Protein AF-A0A6A3ARK0-F1 (afdb_monomer)

InterPro domains:
  IPR027267 AH/BAR domain superfamily [G3DSA:1.20.1270.60] (6-102)
  IPR027267 AH/BAR domain superfamily [SSF103657] (7-99)
  IPR045258 ArfGAP ACAP1/2/3-like [PTHR23180] (6-98)

Structure (mmCIF, N/CA/C/O backbone):
data_AF-A0A6A3ARK0-F1
#
_entry.id   AF-A0A6A3ARK0-F1
#
loop_
_atom_site.group_PDB
_atom_site.id
_atom_site.type_symbol
_atom_site.label_atom_id
_atom_site.label_alt_id
_atom_site.label_comp_id
_atom_site.label_asym_id
_atom_site.label_entity_id
_atom_site.label_seq_id
_atom_site.pdbx_PDB_ins_code
_atom_site.Cartn_x
_atom_site.Cartn_y
_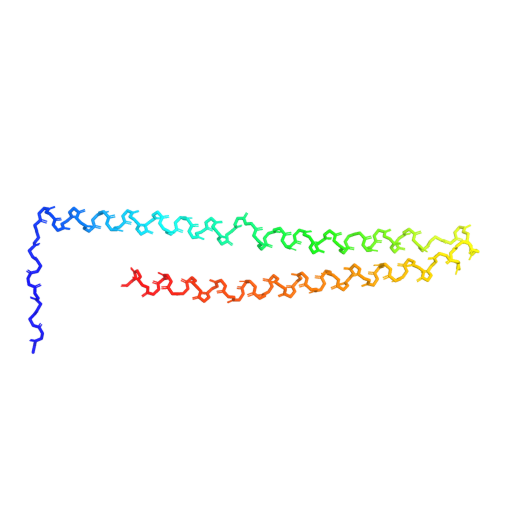atom_site.Cartn_z
_atom_site.occupancy
_atom_site.B_iso_or_equiv
_atom_site.auth_seq_id
_atom_site.auth_comp_id
_atom_site.auth_asym_id
_atom_site.auth_atom_id
_atom_site.pdbx_PDB_model_num
ATOM 1 N N . MET A 1 1 ? -29.133 -27.399 41.408 1.00 36.31 1 MET A N 1
ATOM 2 C CA . MET A 1 1 ? -29.665 -26.074 41.032 1.00 36.31 1 MET A CA 1
ATOM 3 C C . MET A 1 1 ? -28.655 -25.029 41.459 1.00 36.31 1 MET A C 1
ATOM 5 O O . MET A 1 1 ? -28.445 -24.890 42.656 1.00 36.31 1 MET A O 1
ATOM 9 N N . ALA A 1 2 ? -27.994 -24.359 40.513 1.00 39.28 2 ALA A N 1
ATOM 10 C CA . ALA A 1 2 ? -27.157 -23.211 40.836 1.00 39.28 2 ALA A CA 1
ATOM 11 C C . ALA A 1 2 ? -28.081 -22.111 41.364 1.00 39.28 2 ALA A C 1
ATOM 13 O O . ALA A 1 2 ? -28.893 -21.561 40.623 1.00 39.28 2 ALA A O 1
ATOM 14 N N . THR A 1 3 ? -28.034 -21.881 42.672 1.00 40.41 3 THR A N 1
ATOM 15 C CA . THR A 1 3 ? -28.641 -20.723 43.318 1.00 40.41 3 THR A CA 1
ATOM 16 C C . THR A 1 3 ? -28.114 -19.489 42.610 1.00 40.41 3 THR A C 1
ATOM 18 O O . THR A 1 3 ? -26.939 -19.156 42.750 1.00 40.41 3 THR A O 1
ATOM 21 N N . PHE A 1 4 ? -28.978 -18.855 41.816 1.00 43.62 4 PHE A N 1
ATOM 22 C CA . PHE A 1 4 ? -28.769 -17.507 41.316 1.00 43.62 4 PHE A CA 1
ATOM 23 C C . PHE A 1 4 ? -28.494 -16.661 42.557 1.00 43.62 4 PHE A C 1
ATOM 25 O O . PHE A 1 4 ? -29.388 -16.457 43.384 1.00 43.62 4 PHE A O 1
ATOM 32 N N . ILE A 1 5 ? -27.226 -16.299 42.760 1.00 54.62 5 ILE A N 1
ATOM 33 C CA . ILE A 1 5 ? -26.829 -15.365 43.805 1.00 54.62 5 ILE A CA 1
ATOM 34 C C . ILE A 1 5 ? -27.712 -14.153 43.559 1.00 54.62 5 ILE A C 1
ATOM 36 O O . ILE A 1 5 ? -27.704 -13.593 42.466 1.00 54.62 5 ILE A O 1
ATOM 40 N N . LYS A 1 6 ? -28.563 -13.846 44.535 1.00 52.00 6 LYS A N 1
ATOM 41 C CA . LYS A 1 6 ? -29.453 -12.695 44.518 1.00 52.00 6 LYS A CA 1
ATOM 42 C C . LYS A 1 6 ? -28.521 -11.486 44.476 1.00 52.00 6 LYS A C 1
ATOM 44 O O . LYS A 1 6 ? -28.015 -11.079 45.516 1.00 52.00 6 LYS A O 1
ATOM 49 N N . LEU A 1 7 ? -28.167 -11.035 43.270 1.00 58.31 7 LEU A N 1
ATOM 50 C CA . LEU A 1 7 ? -27.398 -9.819 43.076 1.00 58.31 7 LEU A CA 1
ATOM 51 C C . LEU A 1 7 ? -28.231 -8.730 43.735 1.00 58.31 7 LEU A C 1
ATOM 53 O O . LEU A 1 7 ? -29.341 -8.437 43.294 1.00 58.31 7 LEU A O 1
ATOM 57 N N . GLU A 1 8 ? -27.751 -8.244 44.873 1.00 60.69 8 GLU A N 1
ATOM 58 C CA . GLU A 1 8 ? -28.341 -7.102 45.546 1.00 60.69 8 GLU A CA 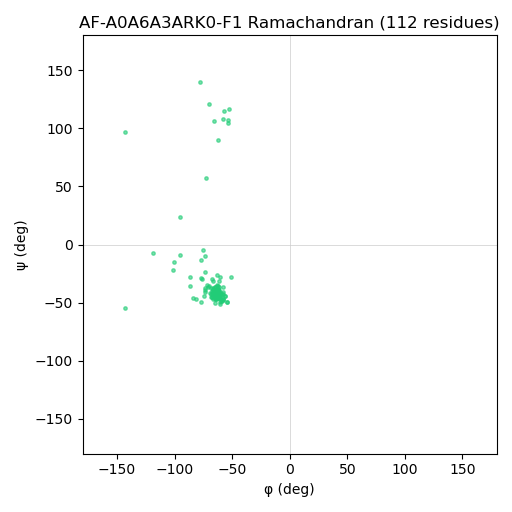1
ATOM 59 C C . GLU A 1 8 ? -28.331 -5.959 44.537 1.00 60.69 8 GLU A C 1
ATOM 61 O O . GLU A 1 8 ? -27.260 -5.516 44.114 1.00 60.69 8 GLU A O 1
ATOM 66 N N . ASP A 1 9 ? -29.520 -5.508 44.140 1.00 66.81 9 ASP A N 1
ATOM 67 C CA . ASP A 1 9 ? -29.725 -4.354 43.265 1.00 66.81 9 ASP A CA 1
ATOM 68 C C . ASP A 1 9 ? -29.433 -3.065 44.053 1.00 66.81 9 ASP A C 1
ATOM 70 O O . ASP A 1 9 ? -30.278 -2.212 44.317 1.00 66.81 9 ASP A O 1
ATOM 74 N N . SER A 1 10 ? -28.210 -3.006 44.570 1.00 78.69 10 SER A N 1
ATOM 75 C CA . SER A 1 10 ? -27.693 -1.929 45.383 1.00 78.69 10 SER A CA 1
ATOM 76 C C . SER A 1 10 ? -27.331 -0.769 44.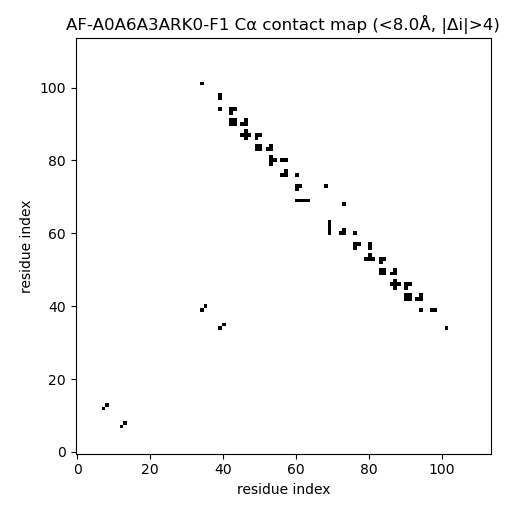462 1.00 78.69 10 SER A C 1
ATOM 78 O O . SER A 1 10 ? -26.687 -0.990 43.430 1.00 78.69 10 SER A O 1
ATOM 80 N N . PRO A 1 11 ? -27.616 0.484 44.856 1.00 78.62 11 PRO A N 1
ATOM 81 C CA . PRO A 1 11 ? -27.160 1.667 44.125 1.00 78.62 11 PRO A CA 1
ATOM 82 C C . PRO A 1 11 ? -25.650 1.654 43.827 1.00 78.62 11 PRO A C 1
ATOM 84 O O . PRO A 1 11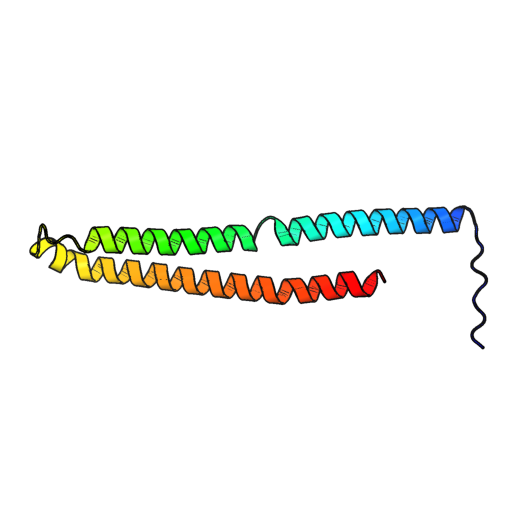 ? -25.189 2.223 42.841 1.00 78.62 11 PRO A O 1
ATOM 87 N N . MET A 1 12 ? -24.860 0.980 44.670 1.00 81.56 12 MET A N 1
ATOM 88 C CA . MET A 1 12 ? -23.422 0.812 44.474 1.00 81.56 12 MET A CA 1
ATOM 89 C C . MET A 1 12 ? -23.090 -0.188 43.357 1.00 81.56 12 MET A C 1
ATOM 91 O O . MET A 1 12 ? -22.164 0.064 42.589 1.00 81.56 12 MET A O 1
ATOM 95 N N . PHE A 1 13 ? -23.847 -1.285 43.244 1.00 83.25 13 PHE A N 1
ATOM 96 C CA . PHE A 1 13 ? -23.683 -2.271 42.174 1.00 83.25 13 PHE A CA 1
ATOM 97 C C . PHE A 1 13 ? -24.056 -1.659 40.820 1.00 83.25 13 PHE A C 1
ATOM 99 O O . PHE A 1 13 ? -23.256 -1.705 39.891 1.00 83.25 13 PHE A O 1
ATOM 106 N N . GLN A 1 14 ? -25.195 -0.966 40.746 1.00 83.00 14 GLN A N 1
ATOM 107 C CA . GLN A 1 14 ? -25.612 -0.242 39.539 1.00 83.00 14 GLN A CA 1
ATOM 108 C C . GLN A 1 14 ? -24.554 0.774 39.090 1.00 83.00 14 GLN A C 1
ATOM 110 O O . GLN A 1 14 ? -24.188 0.820 37.919 1.00 83.00 14 GLN A O 1
ATOM 115 N N . LYS A 1 15 ? -23.980 1.543 40.027 1.00 85.56 15 LYS A N 1
ATOM 116 C CA . LYS A 1 15 ? -22.911 2.501 39.711 1.00 85.56 15 LYS A CA 1
ATOM 117 C C . LYS A 1 15 ? -21.649 1.821 39.168 1.00 85.56 15 LYS A C 1
ATOM 119 O O . LYS A 1 15 ? -21.003 2.372 38.278 1.00 85.56 15 LYS A O 1
ATOM 124 N N . GLN A 1 16 ? -21.283 0.654 39.699 1.00 86.00 16 GLN A N 1
ATOM 125 C CA . GLN A 1 16 ? -20.145 -0.120 39.194 1.00 86.00 16 GLN A CA 1
ATOM 126 C C . GLN A 1 16 ? -20.411 -0.672 37.792 1.00 86.00 16 GLN A C 1
ATOM 128 O O . GLN A 1 16 ? -19.527 -0.577 36.944 1.00 86.00 16 GLN A O 1
ATOM 133 N N . VAL A 1 17 ? -21.622 -1.171 37.532 1.00 87.25 17 VAL A N 1
ATOM 134 C CA . VAL A 1 17 ? -22.038 -1.641 36.202 1.00 87.25 17 VAL A CA 1
ATOM 135 C C . VAL A 1 17 ? -21.978 -0.502 35.184 1.00 87.25 17 VAL A C 1
ATOM 137 O O . VAL A 1 17 ? -21.267 -0.630 34.194 1.00 87.25 17 VAL A O 1
ATOM 140 N N . CYS A 1 18 ? -22.584 0.656 35.466 1.00 87.12 18 CYS A N 1
ATOM 141 C CA . CYS A 1 18 ? -22.525 1.804 34.552 1.00 87.12 18 CYS A CA 1
ATOM 142 C C . CYS A 1 18 ? -21.091 2.314 34.323 1.00 87.12 18 CYS A C 1
ATOM 144 O O . CYS A 1 18 ? -20.738 2.738 33.224 1.00 87.12 18 CYS A O 1
ATOM 146 N N . SER A 1 19 ? -20.237 2.281 35.354 1.00 89.81 19 SER A N 1
ATOM 147 C CA . SER A 1 19 ? -18.822 2.641 35.201 1.00 89.81 19 SER A CA 1
ATOM 148 C C . SER A 1 19 ? -18.083 1.661 34.290 1.00 89.81 19 SER A C 1
ATOM 150 O O . SER A 1 19 ? -17.234 2.085 33.509 1.00 89.81 19 SER A O 1
ATOM 152 N N . LEU A 1 20 ? -18.382 0.365 34.399 1.00 89.81 20 LEU A N 1
ATOM 153 C CA . LEU A 1 20 ? -17.780 -0.674 33.571 1.00 89.81 20 LEU A CA 1
ATOM 154 C C . LEU A 1 20 ? -18.249 -0.567 32.116 1.00 89.81 20 LEU A C 1
ATOM 156 O O . LEU A 1 20 ? -17.420 -0.657 31.215 1.00 89.81 20 LEU A O 1
ATOM 160 N N . GLU A 1 21 ? -19.537 -0.305 31.892 1.00 90.75 21 GLU A N 1
ATOM 161 C CA . GLU A 1 21 ? -20.103 -0.036 30.564 1.00 90.75 21 GLU A CA 1
ATOM 162 C C . GLU A 1 21 ? -19.408 1.158 29.902 1.00 90.75 21 GLU A C 1
ATOM 164 O O . GLU A 1 21 ? -18.914 1.047 28.782 1.00 90.75 21 GLU A O 1
ATOM 169 N N . SER A 1 22 ? -19.251 2.270 30.630 1.00 91.50 22 SER A N 1
ATOM 170 C CA . SER A 1 22 ? -18.551 3.450 30.112 1.00 91.50 22 SER A CA 1
ATOM 171 C C . SER A 1 22 ? -17.090 3.157 29.754 1.00 91.50 22 SER A C 1
ATOM 173 O O . SER A 1 22 ? -16.594 3.665 28.748 1.00 91.50 22 SER A O 1
ATOM 175 N N . MET A 1 23 ? -16.390 2.348 30.556 1.00 91.06 23 MET A N 1
ATOM 176 C CA . MET A 1 23 ? -15.016 1.933 30.256 1.00 91.06 23 MET A CA 1
ATOM 177 C C . MET A 1 23 ? -14.950 1.000 29.042 1.00 91.06 23 MET A C 1
ATOM 179 O O . MET A 1 23 ? -14.011 1.092 28.250 1.00 91.06 23 MET A O 1
ATOM 183 N N . ALA A 1 24 ? -15.931 0.110 28.882 1.00 89.25 24 ALA A N 1
ATOM 184 C CA . ALA A 1 24 ? -16.025 -0.788 27.737 1.00 89.25 24 ALA A CA 1
ATOM 185 C C . ALA A 1 24 ? -16.286 -0.013 26.435 1.00 89.25 24 ALA A C 1
ATOM 187 O O . ALA A 1 24 ? -15.633 -0.283 25.424 1.00 89.25 24 ALA A O 1
ATOM 188 N N . ASP A 1 25 ? -17.159 0.995 26.469 1.00 89.94 25 ASP A N 1
ATOM 189 C CA . ASP A 1 25 ? -17.426 1.874 25.328 1.00 89.94 25 ASP A CA 1
ATOM 190 C C . ASP A 1 25 ? 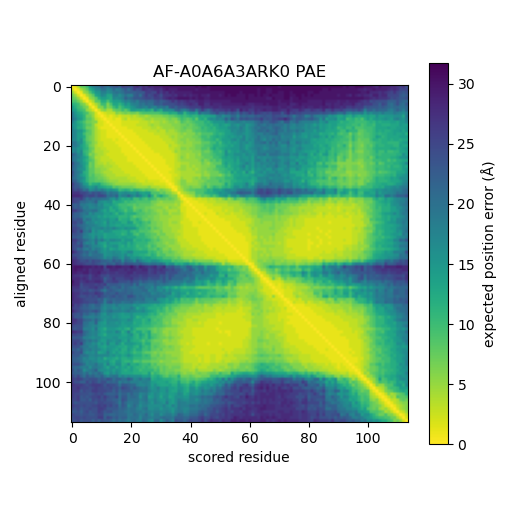-16.209 2.727 24.951 1.00 89.94 25 ASP A C 1
ATOM 192 O O . ASP A 1 25 ? -15.863 2.840 23.768 1.00 89.94 25 ASP A O 1
ATOM 196 N N . GLU A 1 26 ? -15.498 3.280 25.939 1.00 91.81 26 GLU A N 1
ATOM 197 C CA . GLU A 1 26 ? -14.251 4.009 25.691 1.00 91.81 26 GLU A CA 1
ATOM 198 C C . GLU A 1 26 ? -13.188 3.092 25.067 1.00 91.81 26 GLU A C 1
ATOM 200 O O . GLU A 1 26 ? -12.554 3.448 24.067 1.00 91.81 26 GLU A O 1
ATOM 205 N N . LEU A 1 27 ? -13.018 1.882 25.609 1.00 87.69 27 LEU A N 1
ATOM 206 C CA . LEU A 1 27 ? -12.086 0.891 25.076 1.00 87.69 27 LEU A CA 1
ATOM 207 C C . LEU A 1 27 ? -12.447 0.509 23.638 1.00 87.69 27 LEU A C 1
ATOM 209 O O . LEU A 1 27 ? -11.572 0.490 22.772 1.00 87.69 27 LEU A O 1
ATOM 213 N N . LYS A 1 28 ? -13.732 0.271 23.358 1.00 86.12 28 LYS A N 1
ATOM 214 C CA . LYS A 1 28 ? -14.239 -0.026 22.014 1.00 86.12 28 LYS A CA 1
ATOM 215 C C . LYS A 1 28 ? -13.911 1.097 21.033 1.00 86.12 28 LYS A C 1
ATOM 217 O O . LYS A 1 28 ? -13.391 0.812 19.954 1.00 86.12 28 LYS A O 1
ATOM 222 N N . SER A 1 29 ? -14.153 2.351 21.412 1.00 85.12 29 SER A N 1
ATOM 223 C CA . SER A 1 29 ? -13.825 3.527 20.594 1.00 85.12 29 SER A CA 1
ATOM 224 C C . SER A 1 29 ? -12.323 3.610 20.292 1.00 85.12 29 SER A C 1
ATOM 226 O O . SER A 1 29 ? -11.908 3.738 19.136 1.00 85.12 29 SER A O 1
ATOM 228 N N . ARG A 1 30 ? -11.477 3.422 21.312 1.00 85.44 30 ARG A N 1
ATOM 229 C CA . ARG A 1 30 ? -10.015 3.420 21.153 1.00 85.44 30 ARG A CA 1
ATOM 230 C C . ARG A 1 30 ? -9.529 2.282 20.258 1.00 85.44 30 ARG A C 1
ATOM 232 O O . ARG A 1 30 ? -8.674 2.504 19.401 1.00 85.44 30 ARG A O 1
ATOM 239 N N . CYS A 1 31 ? -10.080 1.079 20.417 1.00 80.69 31 CYS A N 1
ATOM 240 C CA . CYS A 1 31 ? -9.782 -0.060 19.552 1.00 80.69 31 CYS A CA 1
ATOM 241 C C . CYS A 1 31 ? -10.212 0.206 18.105 1.00 80.69 31 CYS A C 1
ATOM 243 O O . CYS A 1 31 ? -9.451 -0.092 17.188 1.00 80.69 31 CYS A O 1
ATOM 245 N N . GLN A 1 32 ? -11.383 0.809 17.884 1.00 74.19 32 GLN A N 1
ATOM 246 C CA . GLN A 1 32 ? -11.842 1.189 16.547 1.00 74.19 32 GLN A CA 1
ATOM 247 C C . GLN A 1 32 ? -10.882 2.180 15.883 1.00 74.19 32 GLN A C 1
ATOM 249 O O . GLN A 1 32 ? -10.406 1.899 14.782 1.00 74.19 32 GLN A O 1
ATOM 254 N N . MET A 1 33 ? -10.501 3.258 16.575 1.00 76.12 33 MET A N 1
ATOM 255 C CA . MET A 1 33 ? -9.495 4.206 16.079 1.00 76.12 33 MET A CA 1
ATOM 256 C C . MET A 1 33 ? -8.163 3.529 15.739 1.00 76.12 33 MET A C 1
ATOM 258 O O . MET A 1 33 ? -7.601 3.786 14.676 1.00 76.12 33 MET A O 1
ATOM 262 N N . LEU A 1 34 ? -7.673 2.631 16.600 1.00 72.81 34 LEU A N 1
ATOM 263 C CA . LEU A 1 34 ? -6.445 1.866 16.349 1.00 72.81 34 LEU A CA 1
ATOM 264 C C . LEU A 1 34 ? -6.560 0.967 15.110 1.00 72.81 34 LEU A C 1
ATOM 266 O O . LEU A 1 34 ? -5.610 0.853 14.342 1.00 72.81 34 LEU A O 1
ATOM 270 N N . THR A 1 35 ? -7.719 0.339 14.902 1.00 68.38 35 THR A N 1
ATOM 271 C CA . THR A 1 35 ? -7.946 -0.578 13.773 1.00 68.38 35 THR A CA 1
ATOM 272 C C . THR A 1 35 ? -8.165 0.125 12.436 1.00 68.38 35 THR A C 1
ATOM 274 O O . THR A 1 35 ? -7.857 -0.443 11.393 1.00 68.38 35 THR A O 1
ATOM 277 N N . GLN A 1 36 ? -8.715 1.337 12.453 1.00 64.44 36 GLN A N 1
ATOM 278 C CA . GLN A 1 36 ? -9.142 2.052 11.250 1.00 64.44 36 GLN A CA 1
ATOM 279 C C . GLN A 1 36 ? -8.136 3.129 10.818 1.00 64.44 36 GLN A C 1
ATOM 281 O O . GLN A 1 36 ? -8.133 3.543 9.663 1.00 64.44 36 GLN A O 1
ATOM 286 N N . GLY A 1 37 ? -7.302 3.601 11.748 1.00 65.12 37 GLY A N 1
ATOM 287 C CA . GLY A 1 37 ? -6.721 4.934 11.650 1.00 65.12 37 GLY A CA 1
ATOM 288 C C . GLY A 1 37 ? -5.289 5.066 11.147 1.00 65.12 37 GLY A C 1
ATOM 289 O O . GLY A 1 37 ? -4.918 6.190 10.835 1.00 65.12 37 GLY A O 1
ATOM 290 N N . SER A 1 38 ? -4.452 4.025 11.069 1.00 68.81 38 SER A N 1
ATOM 291 C CA . SER A 1 38 ? -3.056 4.296 10.666 1.00 68.81 38 SER A CA 1
ATOM 292 C C . SER A 1 38 ? -2.390 3.256 9.792 1.00 68.81 38 SER A C 1
ATOM 294 O O . SER A 1 38 ? -1.905 3.607 8.725 1.00 68.81 38 SER A O 1
ATOM 296 N N . ILE A 1 39 ? -2.344 1.992 10.196 1.00 74.00 39 ILE A N 1
ATOM 297 C CA . ILE A 1 39 ? -1.402 1.073 9.546 1.00 74.00 39 ILE A CA 1
ATOM 298 C C . ILE A 1 39 ? -1.954 0.545 8.222 1.00 74.00 39 ILE A C 1
ATOM 300 O O . ILE A 1 39 ? -1.250 0.582 7.223 1.00 74.00 39 ILE A O 1
ATOM 304 N N . THR A 1 40 ? -3.207 0.094 8.176 1.00 78.00 40 THR A N 1
ATOM 305 C CA . THR A 1 40 ? -3.803 -0.500 6.965 1.00 78.00 40 THR A CA 1
ATOM 306 C C . THR A 1 40 ? -3.982 0.520 5.843 1.00 78.00 40 THR A C 1
ATOM 308 O O . THR A 1 40 ? -3.596 0.255 4.707 1.00 78.00 40 THR A O 1
ATOM 311 N N . THR A 1 41 ? -4.504 1.704 6.164 1.00 83.00 41 THR A N 1
ATOM 312 C CA . THR A 1 41 ? -4.694 2.796 5.199 1.00 83.00 41 THR A CA 1
ATOM 313 C C . THR A 1 41 ? -3.360 3.312 4.666 1.00 83.00 41 THR A C 1
ATOM 315 O O . THR A 1 41 ? -3.173 3.345 3.453 1.00 83.00 41 THR A O 1
ATOM 318 N N . ALA A 1 42 ? -2.394 3.626 5.541 1.00 85.94 42 ALA A N 1
ATOM 319 C CA . ALA A 1 42 ? -1.084 4.114 5.101 1.00 85.94 42 ALA A CA 1
ATOM 320 C C . ALA A 1 42 ? -0.325 3.067 4.273 1.00 85.94 42 ALA A C 1
ATOM 322 O O . ALA A 1 42 ? 0.381 3.408 3.326 1.00 85.94 42 ALA A O 1
ATOM 323 N N . LEU A 1 43 ? -0.478 1.782 4.601 1.00 86.25 43 LEU A N 1
ATOM 324 C CA . LEU A 1 43 ? 0.150 0.697 3.855 1.00 86.25 43 LEU A CA 1
ATOM 325 C C . LEU A 1 43 ? -0.496 0.498 2.474 1.00 86.25 43 LEU A C 1
ATOM 327 O O . LEU A 1 43 ? 0.220 0.250 1.507 1.00 86.25 43 LEU A O 1
ATOM 331 N N . GLY A 1 44 ? -1.817 0.675 2.365 1.00 87.25 44 GLY A N 1
ATOM 332 C CA . GLY A 1 44 ? -2.532 0.695 1.086 1.00 87.25 44 GLY A CA 1
ATOM 333 C C . GLY A 1 44 ? -2.146 1.886 0.202 1.00 87.25 44 GLY A C 1
ATOM 334 O O . GLY A 1 44 ? -1.912 1.718 -0.994 1.00 87.25 44 GLY A O 1
ATOM 335 N N . GLU A 1 45 ? -2.002 3.078 0.785 1.00 90.38 45 GLU A N 1
ATOM 336 C CA . GLU A 1 45 ? -1.503 4.261 0.072 1.00 90.38 45 GLU A CA 1
ATOM 337 C C . GLU A 1 45 ? -0.056 4.069 -0.401 1.00 90.38 45 GLU A C 1
ATOM 339 O O . GLU A 1 45 ? 0.253 4.359 -1.555 1.00 90.38 45 GLU A O 1
ATOM 344 N N . ALA A 1 46 ? 0.819 3.519 0.447 1.00 90.88 46 ALA A N 1
ATOM 345 C CA . ALA A 1 46 ? 2.207 3.232 0.090 1.00 90.88 46 ALA A CA 1
ATOM 346 C C . ALA A 1 46 ? 2.332 2.155 -1.003 1.00 90.88 46 ALA A C 1
ATOM 348 O O . ALA A 1 46 ? 3.201 2.268 -1.864 1.00 90.88 46 ALA A O 1
ATOM 349 N N . TYR A 1 47 ? 1.468 1.133 -0.987 1.00 93.06 47 TYR A N 1
ATOM 350 C CA . TYR A 1 47 ? 1.349 0.147 -2.066 1.00 93.06 47 TYR A CA 1
ATOM 351 C C . TYR A 1 47 ? 0.984 0.816 -3.399 1.00 93.06 47 TYR A C 1
ATOM 353 O O . TYR A 1 47 ? 1.629 0.579 -4.420 1.00 93.06 47 TYR A O 1
ATOM 361 N N . ASN A 1 48 ? -0.035 1.679 -3.385 1.00 93.62 48 ASN A N 1
ATOM 362 C CA . ASN A 1 48 ? -0.485 2.374 -4.587 1.00 93.62 48 ASN 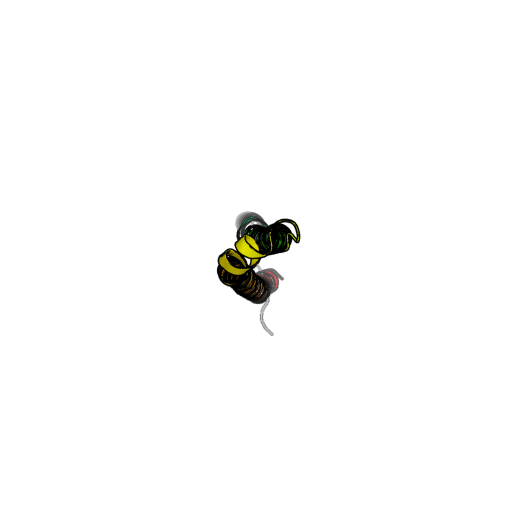A CA 1
ATOM 363 C C . ASN A 1 48 ? 0.579 3.353 -5.111 1.00 93.62 48 ASN A C 1
ATOM 365 O O . ASN A 1 48 ? 0.793 3.448 -6.317 1.00 93.62 48 ASN A O 1
ATOM 369 N N . ALA A 1 49 ? 1.276 4.050 -4.210 1.00 94.44 49 ALA A N 1
ATOM 370 C CA . ALA A 1 49 ? 2.348 4.975 -4.561 1.00 94.44 49 ALA A CA 1
ATOM 371 C C . ALA A 1 49 ? 3.524 4.274 -5.260 1.00 94.44 49 ALA A C 1
ATOM 373 O O . ALA A 1 49 ? 3.988 4.768 -6.286 1.00 94.44 49 ALA A O 1
ATOM 374 N N . ASP A 1 50 ? 3.973 3.119 -4.753 1.00 95.81 50 ASP A N 1
ATOM 375 C CA . ASP A 1 50 ? 5.058 2.347 -5.376 1.00 95.81 50 ASP A CA 1
ATOM 376 C C . ASP A 1 50 ? 4.685 1.882 -6.791 1.00 95.81 50 ASP A C 1
ATOM 378 O O . ASP A 1 50 ? 5.484 2.030 -7.715 1.00 95.81 50 ASP A O 1
ATOM 382 N N . ASN A 1 51 ? 3.467 1.359 -6.977 1.00 94.38 51 ASN A N 1
ATOM 383 C CA . ASN A 1 51 ? 2.988 0.923 -8.292 1.00 94.38 51 ASN A CA 1
ATOM 384 C C . ASN A 1 51 ? 2.860 2.097 -9.268 1.00 94.38 51 ASN A C 1
ATOM 386 O O . ASN A 1 51 ? 3.375 2.031 -10.379 1.00 94.38 51 ASN A O 1
ATOM 390 N N . CYS A 1 52 ? 2.259 3.207 -8.836 1.00 96.00 52 CYS A N 1
ATOM 391 C CA . CYS A 1 52 ? 2.109 4.399 -9.668 1.00 96.00 52 CYS A CA 1
ATOM 392 C C . CYS A 1 52 ? 3.473 4.998 -10.067 1.00 96.00 52 CYS A C 1
ATOM 394 O O . CYS A 1 52 ? 3.661 5.470 -11.192 1.00 96.00 52 CYS A O 1
ATOM 396 N N . PHE A 1 53 ? 4.461 4.940 -9.166 1.00 95.00 53 PHE A N 1
ATOM 397 C CA . PHE A 1 53 ? 5.831 5.343 -9.475 1.00 95.00 53 PHE A CA 1
ATOM 398 C C . PHE A 1 53 ? 6.507 4.383 -10.461 1.00 95.00 53 PHE A C 1
ATOM 400 O O . PHE A 1 53 ? 7.156 4.844 -11.399 1.00 95.00 53 PHE A O 1
ATOM 407 N N . ALA A 1 54 ? 6.327 3.069 -10.296 1.00 94.31 54 ALA A N 1
ATOM 408 C CA . ALA A 1 54 ? 6.828 2.071 -11.238 1.00 94.31 54 ALA A CA 1
ATOM 409 C C . ALA A 1 54 ? 6.243 2.278 -12.646 1.00 94.31 54 ALA A C 1
ATOM 411 O O . ALA A 1 54 ? 6.995 2.269 -13.618 1.00 94.31 54 ALA A O 1
ATOM 412 N N . ASP A 1 55 ? 4.941 2.549 -12.750 1.00 92.69 55 ASP A N 1
ATOM 413 C CA . ASP A 1 55 ? 4.263 2.819 -14.023 1.00 92.69 55 ASP A CA 1
ATOM 414 C C . ASP A 1 55 ? 4.742 4.135 -14.656 1.00 92.69 55 ASP A C 1
ATOM 416 O O . ASP A 1 55 ? 4.974 4.212 -15.863 1.00 92.69 55 ASP A O 1
ATOM 420 N N . SER A 1 56 ? 4.975 5.168 -13.839 1.00 92.06 56 SER A N 1
ATOM 421 C CA . SER A 1 56 ? 5.575 6.429 -14.300 1.00 92.06 56 SER A CA 1
ATOM 422 C C . SER A 1 56 ? 6.994 6.220 -14.836 1.00 92.06 56 SER A C 1
ATOM 424 O O . SER A 1 56 ? 7.380 6.826 -15.837 1.00 92.06 56 SER A O 1
ATOM 426 N N . LEU A 1 57 ? 7.775 5.351 -14.190 1.00 89.50 57 LEU A N 1
ATOM 427 C CA . LEU A 1 57 ? 9.136 5.020 -14.601 1.00 89.50 57 LEU A CA 1
ATOM 428 C C . LEU A 1 57 ? 9.156 4.161 -15.873 1.00 89.50 57 LEU A C 1
ATOM 430 O O . LEU A 1 57 ? 10.034 4.335 -16.716 1.00 89.50 57 LEU A O 1
ATOM 434 N N . GLU A 1 58 ? 8.173 3.275 -16.036 1.00 88.12 58 GLU A N 1
ATOM 435 C CA . GLU A 1 58 ? 7.949 2.503 -17.260 1.00 88.12 58 GLU A CA 1
ATOM 436 C C . GLU A 1 58 ? 7.591 3.426 -18.432 1.00 88.12 58 GLU A C 1
ATOM 438 O O . GLU A 1 58 ? 8.225 3.347 -19.483 1.00 88.12 58 GLU A O 1
ATOM 443 N N . ALA A 1 59 ? 6.673 4.376 -18.230 1.00 85.50 59 ALA A N 1
ATOM 444 C CA . ALA A 1 59 ? 6.330 5.383 -19.232 1.00 85.50 59 ALA A CA 1
ATOM 445 C C . ALA A 1 59 ? 7.522 6.290 -19.593 1.00 85.50 59 ALA A C 1
ATOM 447 O O . ALA A 1 59 ? 7.712 6.621 -20.762 1.00 85.50 59 ALA A O 1
ATOM 448 N N . PHE A 1 60 ? 8.351 6.658 -18.610 1.00 82.69 60 PHE A N 1
ATOM 449 C CA . PHE A 1 60 ? 9.567 7.447 -18.825 1.00 82.69 60 PHE A CA 1
ATOM 450 C C . PHE A 1 60 ? 10.645 6.671 -19.598 1.00 82.69 60 PHE A C 1
ATOM 452 O O . PHE A 1 60 ? 11.264 7.202 -20.518 1.00 82.69 60 PHE A O 1
ATOM 459 N N . GLY A 1 61 ? 10.880 5.410 -19.229 1.00 73.31 61 GLY A N 1
ATOM 460 C CA . GLY A 1 61 ? 11.918 4.562 -19.817 1.00 73.31 61 GLY A CA 1
ATOM 461 C C . GLY A 1 61 ? 11.570 3.984 -21.193 1.00 73.31 61 GLY A C 1
ATOM 462 O O . GLY A 1 61 ? 12.463 3.482 -21.872 1.00 73.31 61 GLY A O 1
ATOM 463 N N . CYS A 1 62 ? 10.302 4.052 -21.616 1.00 62.84 62 CYS A N 1
ATOM 464 C CA . CYS A 1 62 ? 9.807 3.517 -22.891 1.00 62.84 62 CYS A CA 1
ATOM 465 C C . CYS A 1 62 ? 9.758 4.565 -24.031 1.00 62.84 62 CYS A C 1
ATOM 467 O O . CYS A 1 62 ? 8.996 4.423 -24.987 1.00 62.84 62 CYS A O 1
ATOM 469 N N . GLY A 1 63 ? 10.555 5.634 -23.953 1.00 63.88 63 GLY A N 1
ATOM 470 C CA . GLY A 1 63 ? 10.656 6.639 -25.017 1.00 63.88 63 GLY A CA 1
ATOM 471 C C . GLY A 1 63 ? 11.370 6.102 -26.265 1.00 63.88 63 GLY A C 1
ATOM 472 O O . GLY A 1 63 ? 12.533 5.709 -26.201 1.00 63.88 63 GLY A O 1
ATOM 473 N N . GLN A 1 64 ? 10.689 6.116 -27.415 1.00 63.19 64 GLN A N 1
ATOM 474 C CA . GLN A 1 64 ? 11.259 5.784 -28.737 1.00 63.19 64 GLN A CA 1
ATOM 475 C C . GLN A 1 64 ? 12.147 6.913 -29.307 1.00 63.19 64 GLN A C 1
ATOM 477 O O . GLN A 1 64 ? 12.740 6.745 -30.371 1.00 63.19 64 GLN A O 1
ATOM 482 N N . ASP A 1 65 ? 12.227 8.059 -28.621 1.00 70.75 65 ASP A N 1
ATOM 483 C CA . ASP A 1 65 ? 12.850 9.287 -29.131 1.00 70.75 65 ASP A CA 1
ATOM 484 C C . ASP A 1 65 ? 14.388 9.240 -29.177 1.00 70.75 65 ASP A C 1
ATOM 486 O O . ASP A 1 65 ? 14.995 9.944 -29.983 1.00 70.75 65 ASP A O 1
ATOM 490 N N . ASP A 1 66 ? 15.032 8.394 -28.361 1.00 75.00 66 ASP A N 1
ATOM 491 C CA . ASP A 1 66 ? 16.480 8.148 -28.422 1.00 75.00 66 ASP A CA 1
ATOM 492 C C . ASP A 1 66 ? 16.826 6.670 -28.129 1.00 75.00 66 ASP A C 1
ATOM 494 O O . ASP A 1 66 ? 16.967 6.269 -26.966 1.00 75.00 66 ASP A O 1
ATOM 498 N N . PRO A 1 67 ? 17.018 5.845 -29.176 1.00 75.94 67 PRO A N 1
ATOM 499 C CA . PRO A 1 67 ? 17.341 4.424 -29.051 1.00 75.94 67 PRO A CA 1
ATOM 500 C C . PRO A 1 67 ? 18.648 4.140 -28.299 1.00 75.94 67 PRO A C 1
ATOM 502 O O . PRO A 1 67 ? 18.792 3.077 -27.690 1.00 75.94 67 PRO A O 1
ATOM 505 N N . ILE A 1 68 ? 19.612 5.067 -28.340 1.00 78.81 68 ILE A N 1
ATOM 506 C CA . ILE A 1 68 ? 20.922 4.887 -27.702 1.00 78.81 68 ILE A CA 1
ATOM 507 C C . ILE A 1 68 ? 20.778 5.100 -26.196 1.00 78.81 68 ILE A C 1
ATOM 509 O O . ILE A 1 68 ? 21.186 4.242 -25.410 1.00 78.81 68 ILE A O 1
ATOM 513 N N . SER A 1 69 ? 20.142 6.201 -25.789 1.00 71.00 69 SER A N 1
ATOM 514 C CA . SER A 1 69 ? 19.836 6.462 -24.380 1.00 71.00 69 SER A CA 1
ATOM 515 C C . SER A 1 69 ? 18.929 5.378 -23.787 1.00 71.00 69 SER A C 1
ATOM 517 O O . SER A 1 69 ? 19.222 4.859 -22.707 1.00 71.00 69 SER A O 1
ATOM 519 N N . ALA A 1 70 ? 17.905 4.934 -24.524 1.00 76.25 70 ALA A N 1
ATOM 520 C CA . ALA A 1 70 ? 17.028 3.841 -24.105 1.00 76.25 70 ALA A CA 1
ATOM 521 C C . ALA A 1 70 ? 17.790 2.516 -23.908 1.00 76.25 70 ALA A C 1
ATOM 523 O O . ALA A 1 70 ? 17.568 1.815 -22.922 1.00 76.25 70 ALA A O 1
ATOM 524 N N . SER A 1 71 ? 18.746 2.186 -24.786 1.00 78.44 71 SER A N 1
ATOM 525 C CA . SER A 1 71 ? 19.582 0.986 -24.643 1.00 78.44 71 SER A CA 1
ATOM 526 C C . SER A 1 71 ? 20.519 1.041 -23.430 1.00 78.44 71 SER A C 1
ATOM 528 O O . SER A 1 71 ? 20.844 -0.009 -22.873 1.00 78.44 71 SER A O 1
ATOM 530 N N . ILE A 1 72 ? 20.988 2.230 -23.041 1.00 79.94 72 ILE A N 1
ATOM 531 C CA . ILE A 1 72 ? 21.920 2.412 -21.918 1.00 79.94 72 ILE A CA 1
ATOM 532 C C . ILE A 1 72 ? 21.157 2.477 -20.587 1.00 79.94 72 ILE A C 1
ATOM 534 O O . ILE A 1 72 ? 21.538 1.824 -19.615 1.00 79.94 72 ILE A O 1
ATOM 538 N N . GLY A 1 73 ? 20.073 3.255 -20.538 1.00 81.94 73 GLY A N 1
ATOM 539 C CA . GLY A 1 73 ? 19.278 3.502 -19.333 1.00 81.94 73 GLY A CA 1
ATOM 540 C C . GLY A 1 73 ? 18.191 2.460 -19.067 1.00 81.94 73 GLY A C 1
ATOM 541 O O . GLY A 1 73 ? 17.865 2.204 -17.908 1.00 81.94 73 GLY A O 1
ATOM 542 N N . GLY A 1 74 ? 17.669 1.807 -20.108 1.00 84.69 74 GLY A N 1
ATOM 543 C CA . GLY A 1 74 ? 16.580 0.829 -20.025 1.00 84.69 74 GLY A CA 1
ATOM 544 C C . GLY A 1 74 ? 16.838 -0.313 -19.037 1.00 84.69 74 GLY A C 1
ATOM 545 O O . GLY A 1 74 ? 16.011 -0.523 -18.151 1.00 84.69 74 GLY A O 1
ATOM 546 N N . PRO A 1 75 ? 17.999 -1.000 -19.075 1.00 87.94 75 PRO A N 1
ATOM 547 C CA . PRO A 1 75 ? 18.304 -2.071 -18.125 1.00 87.94 75 PRO A CA 1
ATOM 548 C C . PRO A 1 75 ? 18.345 -1.606 -16.664 1.00 87.94 75 PRO A C 1
ATOM 550 O O . PRO A 1 75 ? 18.037 -2.379 -15.757 1.00 87.94 75 PRO A O 1
ATOM 553 N N . VAL A 1 76 ? 18.742 -0.354 -16.421 1.00 88.44 76 VAL A N 1
ATOM 554 C CA . VAL A 1 76 ? 18.734 0.245 -15.081 1.00 88.44 76 VAL A CA 1
ATOM 555 C C . VAL A 1 76 ? 17.302 0.576 -14.666 1.00 88.44 76 VAL A C 1
ATOM 557 O O . VAL A 1 76 ? 16.901 0.221 -13.560 1.00 88.44 76 VAL A O 1
ATOM 560 N N . MET A 1 77 ? 16.504 1.165 -15.560 1.00 88.75 77 MET A N 1
ATOM 561 C CA . MET A 1 77 ? 15.095 1.474 -15.298 1.00 88.75 77 MET A CA 1
ATOM 562 C C . MET A 1 77 ? 14.272 0.220 -15.012 1.00 88.75 77 MET A C 1
ATOM 564 O O . MET A 1 77 ? 13.566 0.187 -14.008 1.00 88.75 77 MET A O 1
ATOM 568 N N . SER A 1 78 ? 14.440 -0.858 -15.784 1.00 89.62 78 SER A N 1
ATOM 569 C CA . SER A 1 78 ? 13.768 -2.136 -15.517 1.00 89.62 78 SER A CA 1
ATOM 570 C C . SER A 1 78 ? 14.081 -2.695 -14.128 1.00 89.62 78 SER A C 1
ATOM 572 O O . SER A 1 78 ? 13.199 -3.260 -13.486 1.00 89.62 78 SER A O 1
ATOM 574 N N . LYS A 1 79 ? 15.312 -2.522 -13.622 1.00 93.12 79 LYS A N 1
ATOM 575 C CA . LYS A 1 79 ? 15.663 -2.957 -12.259 1.00 93.12 79 LYS A CA 1
ATOM 576 C C . LYS A 1 79 ? 14.896 -2.172 -11.201 1.00 93.12 79 LYS A C 1
ATOM 578 O O . LYS A 1 79 ? 14.394 -2.781 -10.262 1.00 93.12 79 LYS A O 1
ATOM 583 N N . PHE A 1 80 ? 14.791 -0.853 -11.353 1.00 92.44 80 PHE A N 1
ATOM 584 C CA . PHE A 1 80 ? 14.023 -0.022 -10.427 1.00 92.44 80 PHE A CA 1
ATOM 585 C C . PHE A 1 80 ? 12.528 -0.339 -10.494 1.00 92.44 80 PHE A C 1
ATOM 587 O O . PHE A 1 80 ? 11.923 -0.543 -9.447 1.00 92.44 80 PHE A O 1
ATOM 594 N N . ILE A 1 81 ? 11.953 -0.469 -11.694 1.00 93.38 81 ILE A N 1
ATOM 595 C CA . ILE A 1 81 ? 10.544 -0.860 -11.888 1.00 93.38 81 ILE A CA 1
ATOM 596 C C . ILE A 1 81 ? 10.254 -2.178 -11.160 1.00 93.38 81 ILE A C 1
ATOM 598 O O . ILE A 1 81 ? 9.313 -2.258 -10.371 1.00 93.38 81 ILE A O 1
ATOM 602 N N . ASN A 1 82 ? 11.097 -3.193 -11.368 1.00 95.00 82 ASN A N 1
ATOM 603 C CA . ASN A 1 82 ? 10.940 -4.485 -10.705 1.00 95.00 82 ASN A CA 1
ATOM 604 C C . ASN A 1 82 ? 11.062 -4.364 -9.182 1.00 95.00 82 ASN A C 1
ATOM 606 O O . ASN A 1 82 ? 10.247 -4.942 -8.471 1.00 95.00 82 ASN A O 1
ATOM 610 N N . ALA A 1 83 ? 12.020 -3.580 -8.680 1.00 96.50 83 ALA A N 1
ATOM 611 C CA . ALA A 1 83 ? 12.186 -3.363 -7.246 1.00 96.50 83 ALA A CA 1
ATOM 612 C C . ALA A 1 83 ? 10.962 -2.679 -6.608 1.00 96.50 83 ALA A C 1
ATOM 614 O O . ALA A 1 83 ? 10.530 -3.094 -5.536 1.00 96.50 83 ALA A O 1
ATOM 615 N N . PHE A 1 84 ? 10.365 -1.673 -7.258 1.00 95.25 84 PHE A N 1
ATOM 616 C CA . PHE A 1 84 ? 9.146 -1.023 -6.756 1.00 95.25 84 PHE A CA 1
ATOM 617 C C . PHE A 1 84 ? 7.934 -1.956 -6.782 1.00 95.25 84 PHE A C 1
ATOM 619 O O . PHE A 1 84 ? 7.178 -1.989 -5.815 1.00 95.25 84 PHE A O 1
ATOM 626 N N . ARG A 1 85 ? 7.778 -2.772 -7.831 1.00 95.62 85 ARG A N 1
ATOM 627 C CA . ARG A 1 85 ? 6.715 -3.791 -7.894 1.00 95.62 85 ARG A CA 1
ATOM 628 C C . ARG A 1 85 ? 6.887 -4.871 -6.821 1.00 95.62 85 ARG A C 1
ATOM 630 O O . ARG A 1 85 ? 5.908 -5.324 -6.226 1.00 95.62 85 ARG A O 1
ATOM 637 N N . GLU A 1 86 ? 8.127 -5.255 -6.526 1.00 96.81 86 GLU A N 1
ATOM 638 C CA . GLU A 1 86 ? 8.432 -6.186 -5.438 1.00 96.81 86 GLU A CA 1
ATOM 639 C C . GLU A 1 86 ? 8.122 -5.565 -4.063 1.00 96.81 86 GLU A C 1
ATOM 641 O O . GLU A 1 86 ? 7.445 -6.182 -3.241 1.00 96.81 86 GLU A O 1
ATOM 646 N N . LEU A 1 87 ? 8.526 -4.309 -3.831 1.00 93.88 87 LEU A N 1
ATOM 647 C CA . LEU A 1 87 ? 8.197 -3.555 -2.615 1.00 93.88 87 LEU A CA 1
ATOM 648 C C . LEU A 1 87 ? 6.685 -3.402 -2.413 1.00 93.88 87 LEU A C 1
ATOM 650 O O . LEU A 1 87 ? 6.199 -3.604 -1.296 1.00 93.88 87 LEU A O 1
ATOM 654 N N . ALA A 1 88 ? 5.942 -3.105 -3.481 1.00 93.50 88 ALA A N 1
ATOM 655 C CA . ALA A 1 88 ? 4.488 -3.062 -3.454 1.00 93.50 88 ALA A CA 1
ATOM 656 C C . ALA A 1 88 ? 3.917 -4.424 -3.022 1.00 93.50 88 ALA A C 1
ATOM 658 O O . ALA A 1 88 ? 3.137 -4.493 -2.074 1.00 93.50 88 ALA A O 1
ATOM 659 N N . SER A 1 89 ? 4.384 -5.523 -3.617 1.00 93.44 89 SER A N 1
ATOM 660 C CA . SER A 1 89 ? 3.931 -6.881 -3.271 1.00 93.44 89 SER A CA 1
ATOM 661 C C . SER A 1 89 ? 4.146 -7.215 -1.785 1.00 93.44 89 SER A C 1
ATOM 663 O O . SER A 1 89 ? 3.264 -7.770 -1.129 1.00 93.44 89 SER A O 1
ATOM 665 N N . TYR A 1 90 ? 5.285 -6.820 -1.203 1.00 92.88 90 TYR A N 1
ATOM 666 C CA . TYR A 1 90 ? 5.519 -6.996 0.236 1.00 92.88 90 TYR A CA 1
ATOM 667 C C . TYR A 1 90 ? 4.582 -6.142 1.103 1.00 92.88 90 TYR A C 1
ATOM 669 O O . TYR A 1 90 ? 4.123 -6.604 2.151 1.00 92.88 90 TYR A O 1
ATOM 677 N N . LYS A 1 91 ? 4.267 -4.909 0.685 1.00 89.81 91 LYS A N 1
ATOM 678 C CA . LYS A 1 91 ? 3.304 -4.042 1.388 1.00 89.81 91 LYS A CA 1
ATOM 679 C C . LYS A 1 91 ? 1.880 -4.597 1.317 1.00 89.81 91 LYS A C 1
ATOM 681 O O . LYS A 1 91 ? 1.174 -4.563 2.323 1.00 89.81 91 LYS A O 1
ATOM 686 N N . GLU A 1 92 ? 1.475 -5.167 0.184 1.00 88.75 92 GLU A N 1
ATOM 687 C CA . GLU A 1 92 ? 0.192 -5.865 0.038 1.00 88.75 92 GLU A CA 1
ATOM 688 C C . GLU A 1 92 ? 0.109 -7.084 0.970 1.00 88.75 92 GLU A C 1
ATOM 690 O O . GLU A 1 92 ? -0.868 -7.233 1.710 1.00 88.75 92 GLU A O 1
ATOM 695 N N . LEU A 1 93 ? 1.163 -7.908 1.013 1.00 89.75 93 LEU A N 1
ATOM 696 C CA . LEU A 1 93 ? 1.252 -9.057 1.916 1.00 89.75 93 LEU A CA 1
ATOM 697 C C . LEU A 1 93 ? 1.111 -8.633 3.384 1.00 89.75 93 LEU A C 1
ATOM 699 O O . LEU A 1 93 ? 0.326 -9.219 4.129 1.00 89.75 93 LEU A O 1
ATOM 703 N N . LEU A 1 94 ? 1.834 -7.587 3.795 1.00 86.25 94 LEU A N 1
ATOM 704 C CA . LEU A 1 94 ? 1.728 -7.023 5.140 1.00 86.25 94 LEU A CA 1
ATOM 705 C C . LEU A 1 94 ? 0.308 -6.514 5.429 1.00 86.25 94 LEU A C 1
ATOM 707 O O . LEU A 1 94 ? -0.208 -6.750 6.520 1.00 86.25 94 LEU A O 1
ATOM 711 N N . CYS A 1 95 ? -0.349 -5.869 4.462 1.00 83.38 95 CYS A N 1
ATOM 712 C CA . CYS A 1 95 ? -1.716 -5.375 4.623 1.00 83.38 95 CYS A CA 1
ATOM 713 C C . CYS A 1 95 ? -2.707 -6.527 4.816 1.00 83.38 95 CYS A C 1
ATOM 715 O O . CYS A 1 95 ? -3.532 -6.484 5.728 1.00 83.38 95 CYS A O 1
ATOM 717 N N . SER A 1 96 ? -2.563 -7.597 4.031 1.00 80.31 96 SER A N 1
ATOM 718 C CA . SER A 1 96 ? -3.348 -8.824 4.177 1.00 80.31 96 SER A CA 1
ATOM 719 C C . SER A 1 96 ? -3.119 -9.478 5.544 1.00 80.31 96 SER A C 1
ATOM 721 O O . SER A 1 96 ? -4.071 -9.789 6.258 1.00 80.31 96 SER A O 1
ATOM 723 N N . GLN A 1 97 ? -1.863 -9.589 5.987 1.00 81.44 97 GLN A N 1
ATOM 724 C CA . GLN A 1 97 ? -1.518 -10.156 7.292 1.00 81.44 97 GLN A CA 1
ATOM 725 C C . GLN A 1 97 ? -2.100 -9.329 8.450 1.00 81.44 97 GLN A C 1
ATOM 727 O O . GLN A 1 97 ? -2.639 -9.890 9.407 1.00 81.44 97 GLN A O 1
ATOM 732 N N . VAL A 1 98 ? -2.023 -7.997 8.380 1.00 74.81 98 VAL A N 1
ATOM 733 C CA . VAL A 1 98 ? -2.642 -7.101 9.370 1.00 74.81 98 VA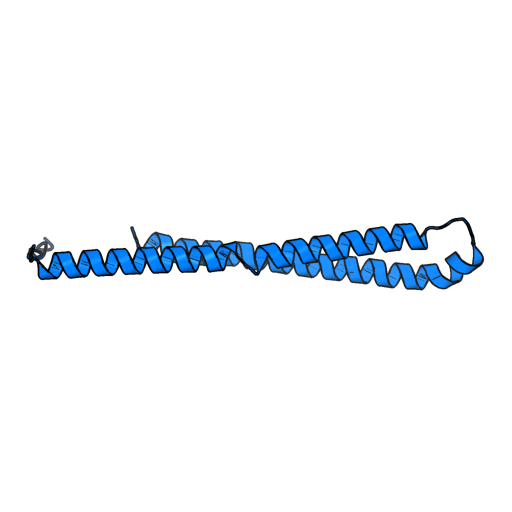L A CA 1
ATOM 734 C C . VAL A 1 98 ? -4.162 -7.257 9.331 1.00 74.81 98 VAL A C 1
ATOM 736 O O . VAL A 1 98 ? -4.780 -7.435 10.378 1.00 74.81 98 VAL A O 1
ATOM 739 N N . GLY A 1 99 ? -4.757 -7.278 8.137 1.00 67.50 99 GLY A N 1
ATOM 740 C CA . GLY A 1 99 ? -6.189 -7.462 7.917 1.00 67.50 99 GLY A CA 1
ATOM 741 C C . GLY A 1 99 ? -6.742 -8.816 8.369 1.00 67.50 99 GLY A C 1
ATOM 742 O O . GLY A 1 99 ? -7.912 -8.875 8.717 1.00 67.50 99 GLY A O 1
ATOM 743 N N . ILE A 1 100 ? -5.931 -9.878 8.422 1.00 58.47 100 ILE A N 1
ATOM 744 C CA . ILE A 1 100 ? -6.305 -11.219 8.920 1.00 58.47 100 ILE A CA 1
ATOM 745 C C . ILE A 1 100 ? -6.132 -11.333 10.445 1.00 58.47 100 ILE A C 1
ATOM 747 O O . ILE A 1 100 ? -6.938 -11.968 11.128 1.00 58.47 100 ILE A O 1
ATOM 751 N N . ASN A 1 101 ? -5.115 -10.687 11.019 1.00 58.12 101 ASN A N 1
ATOM 752 C CA . ASN A 1 101 ? -4.895 -10.715 12.470 1.00 58.12 101 ASN A CA 1
ATOM 753 C C . ASN A 1 101 ? -5.850 -9.784 13.239 1.00 58.12 101 ASN A C 1
ATOM 755 O O . ASN A 1 101 ? -6.226 -10.074 14.372 1.00 58.12 101 ASN A O 1
ATOM 759 N N . LEU A 1 102 ? -6.303 -8.693 12.619 1.00 55.66 102 LEU A N 1
ATOM 760 C CA . LEU A 1 102 ? -7.253 -7.747 13.208 1.00 55.66 102 LEU A CA 1
ATOM 761 C C . LEU A 1 102 ? -8.656 -8.325 13.513 1.00 55.66 102 LEU A C 1
ATOM 763 O O . LEU A 1 102 ? -9.181 -8.034 14.590 1.00 55.66 102 LEU A O 1
ATOM 767 N N . PRO A 1 103 ? -9.298 -9.134 12.642 1.00 52.56 103 PRO A N 1
ATOM 768 C CA . PRO A 1 103 ? -10.585 -9.759 12.930 1.00 52.56 103 PRO A CA 1
ATOM 769 C C . PRO A 1 103 ? -10.489 -10.807 14.038 1.00 52.56 103 PRO A C 1
ATOM 771 O O . PRO A 1 103 ? -11.439 -10.940 14.802 1.00 52.56 103 PRO A O 1
ATOM 774 N N . SER A 1 104 ? -9.341 -11.473 14.203 1.00 48.41 104 SER A N 1
ATOM 775 C CA . SER A 1 104 ? -9.107 -12.381 15.337 1.00 48.41 104 SER A CA 1
ATOM 776 C C . SER A 1 104 ? -9.137 -11.624 16.672 1.00 48.41 104 SER A C 1
ATOM 778 O O . SER A 1 104 ? -9.755 -12.077 17.632 1.00 48.41 104 SER A O 1
ATOM 780 N N . THR A 1 105 ? -8.585 -10.407 16.718 1.00 50.22 105 THR A N 1
ATOM 781 C CA . THR A 1 105 ? -8.678 -9.520 17.890 1.00 50.22 105 THR A CA 1
ATOM 782 C C . THR A 1 105 ? -10.077 -8.912 18.059 1.00 50.22 105 THR A C 1
ATOM 784 O O . THR A 1 105 ? -10.567 -8.814 19.182 1.00 50.22 105 THR A O 1
ATOM 787 N N . LYS A 1 106 ? -10.776 -8.552 16.968 1.00 49.56 106 LYS A N 1
ATOM 788 C CA . LYS A 1 106 ? -12.183 -8.096 17.028 1.00 49.56 106 LYS A CA 1
ATOM 789 C C . LYS A 1 106 ? -13.132 -9.184 17.536 1.00 49.56 106 LYS A C 1
ATOM 791 O O . LYS A 1 106 ? -14.076 -8.856 18.252 1.00 49.56 106 LYS A O 1
ATOM 796 N N . ALA A 1 107 ? -12.888 -10.449 17.191 1.00 50.88 107 ALA A N 1
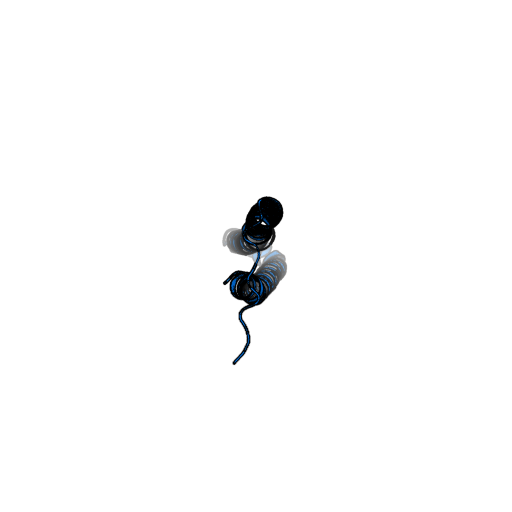ATOM 797 C CA . ALA A 1 107 ? -13.652 -11.580 17.704 1.00 50.88 107 ALA A CA 1
ATOM 798 C C . ALA A 1 107 ? -13.461 -11.715 19.220 1.00 50.88 107 ALA A C 1
ATOM 800 O O . ALA A 1 107 ? -14.446 -11.775 19.942 1.00 50.88 107 ALA A O 1
ATOM 801 N N . ILE A 1 108 ? -12.224 -11.643 19.721 1.00 50.69 108 ILE A N 1
ATOM 802 C CA . ILE A 1 108 ? -11.946 -11.696 21.168 1.00 50.69 108 ILE A CA 1
ATOM 803 C C . ILE A 1 108 ? -12.674 -10.569 21.921 1.00 50.69 108 ILE A C 1
ATOM 805 O O . ILE A 1 108 ? -13.271 -10.818 22.965 1.00 50.69 108 ILE A O 1
ATOM 809 N N . VAL A 1 109 ? -12.690 -9.347 21.380 1.00 51.12 109 VAL A N 1
ATOM 810 C CA . VAL A 1 1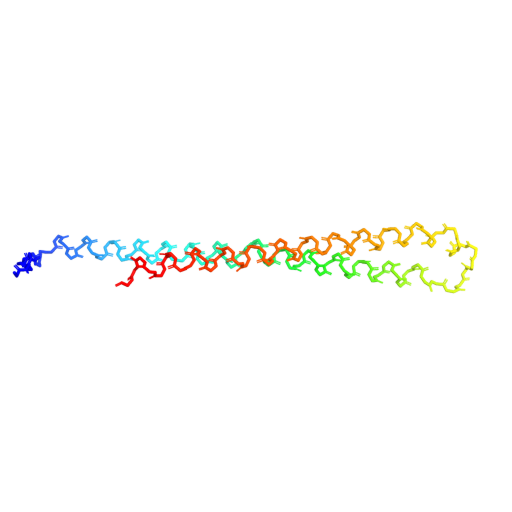09 ? -13.410 -8.219 22.000 1.00 51.12 109 VAL A CA 1
ATOM 811 C C . VAL A 1 109 ? -14.934 -8.386 21.914 1.00 51.12 109 VAL A C 1
ATOM 813 O O . VAL A 1 109 ? -15.626 -8.031 22.861 1.00 51.12 109 VAL A O 1
ATOM 816 N N . SER A 1 110 ? -15.466 -8.954 20.827 1.00 53.25 110 SER A N 1
ATOM 817 C CA . SER A 1 110 ? -16.918 -9.159 20.670 1.00 53.25 110 SER A CA 1
ATOM 818 C C . SER A 1 110 ? -17.444 -10.294 21.557 1.00 53.25 110 SER A C 1
ATOM 820 O O . SER A 1 110 ? -18.473 -10.127 22.194 1.00 53.25 110 SER A O 1
ATOM 822 N N . TYR A 1 111 ? -16.707 -11.403 21.681 1.00 47.72 111 TYR A N 1
ATOM 823 C CA . TYR A 1 111 ? -17.079 -12.547 22.530 1.00 47.72 111 TYR A CA 1
ATOM 824 C C . TYR A 1 111 ? -16.906 -12.300 24.038 1.00 47.72 111 TYR A C 1
ATOM 826 O O . TYR A 1 111 ? -17.328 -13.130 24.833 1.00 47.72 111 TYR A O 1
ATOM 834 N N . THR A 1 112 ? -16.261 -11.203 24.445 1.00 45.78 112 THR A N 1
ATOM 835 C CA . THR A 1 112 ? -16.071 -10.865 25.869 1.00 45.78 112 THR A CA 1
ATOM 836 C C . THR A 1 112 ? -17.150 -9.896 26.389 1.00 45.78 112 THR A C 1
ATOM 838 O O . THR A 1 112 ? -17.201 -9.646 27.590 1.00 45.78 112 THR A O 1
ATOM 841 N N . ILE A 1 113 ? -17.993 -9.329 25.510 1.00 48.78 113 ILE A N 1
ATOM 842 C CA . ILE A 1 113 ? -18.979 -8.281 25.857 1.00 48.78 113 ILE A CA 1
ATOM 843 C C . ILE A 1 113 ? -20.447 -8.713 25.603 1.00 48.78 113 ILE A C 1
ATOM 845 O O . ILE A 1 113 ? -21.356 -8.014 26.043 1.00 48.78 113 ILE A O 1
ATOM 849 N N . GLU A 1 114 ? -20.702 -9.867 24.976 1.00 42.22 114 GLU A N 1
ATOM 850 C CA . GLU A 1 114 ? -22.016 -10.554 25.017 1.00 42.22 114 GLU A CA 1
ATOM 851 C C . GLU A 1 114 ? -22.038 -11.649 26.092 1.00 42.22 114 GLU A C 1
ATOM 853 O O . GLU A 1 114 ? -23.106 -11.829 26.721 1.00 42.22 114 GLU A O 1
#

Sequence (114 aa):
MATFIKLEDSPMFQKQVCSLESMADELKSRCQMLTQGSITTALGEAYNADNCFADSLEAFGCGQDDPISASIGGPVMSKFINAFRELASYKELLCSQVGINLPSTKAIVSYTIE

Mean predicted aligned error: 12.54 Å

Nearest PDB structures (foldseek):
  7ubt-assembly1_A  TM=6.659E-01  e=4.792E+00  Homo sapiens
  3i9w-assembly1_A  TM=4.801E-01  e=3.564E+00  Escherichia coli K-12

Radius of gyration: 26.95 Å; Cα contacts (8 Å, |Δi|>4): 51; chains: 1; bounding box: 52×35×75 Å

Foldseek 3Di:
DPPPPPPPPDPVVVVVVVVVVVVLVVVVVVLCCVLPPDQLVVLVVLLVVLQVVLVVLVVVLPDPPDPVCSVVCVVVSVVSSVVSNVVSVVSVVVSVVSVVVSVVVVVVSVVVPD

pLDDT: mean 77.48, std 16.29, range [36.31, 96.81]

Organism: Hibiscus syriacus (NCBI:txid106335)

Secondary structure (DSSP, 8-state):
----------HHHHHHHHHHHHHHHHHHHHHHHHHHSSHHHHHHHHHHHHHHHHHHHHHHHT-TT-HHHHHHHHHHHHHHHHHHHHHHHHHHHHHHHHHHHHHHHHHHHHHTT-

Solvent-accessible surface area (backbone atoms only — not comparable to full-atom values): 6350 Å² total; per-residue (Å²): 129,87,76,75,73,78,73,70,91,37,76,68,52,56,52,51,50,54,52,49,51,53,51,50,53,52,48,51,51,54,50,48,49,65,73,68,65,49,65,60,56,53,34,52,52,51,25,51,49,30,43,54,49,25,52,52,47,50,63,62,51,65,50,82,88,43,68,66,60,31,67,68,48,31,70,57,46,53,51,52,34,50,50,28,48,49,52,20,51,54,34,48,51,51,40,51,52,50,63,57,53,49,55,60,54,50,47,56,59,53,72,72,73,113